Protein AF-A0A4Q7YGZ9-F1 (afdb_monomer_lite)

Radius of gyration: 19.92 Å; chains: 1; bounding box: 61×45×44 Å

Sequence (99 aa):
MDTSAPSEPRLVVLAGNFREFLFWCRENKRNPRDRNLIYASEMHRLQGLGPIRWISYGTAYMRRDYWEMRQYLNYLERRYQCPEQKPDGTQSETPSLET

Structure (mmCIF, N/CA/C/O backbone):
data_AF-A0A4Q7YGZ9-F1
#
_entry.id   AF-A0A4Q7YGZ9-F1
#
loop_
_atom_site.group_PDB
_atom_site.id
_atom_site.type_symbol
_atom_site.label_atom_id
_atom_site.label_alt_id
_atom_site.label_comp_id
_atom_site.label_asym_id
_atom_site.label_entity_id
_atom_site.label_seq_id
_atom_site.pdbx_PDB_ins_code
_atom_site.Cartn_x
_atom_site.Cartn_y
_atom_site.Cartn_z
_atom_site.occupancy
_atom_site.B_iso_or_equiv
_atom_site.auth_seq_id
_atom_site.auth_comp_id
_atom_site.auth_asym_id
_atom_site.auth_atom_id
_atom_site.pdbx_PDB_model_num
ATOM 1 N N . MET A 1 1 ? 11.919 -1.186 -31.472 1.00 40.59 1 MET A N 1
ATOM 2 C CA . MET A 1 1 ? 12.829 -0.823 -30.369 1.00 40.59 1 MET A CA 1
ATOM 3 C C . MET A 1 1 ? 11.972 -0.152 -29.314 1.00 40.59 1 MET A C 1
ATOM 5 O O . MET A 1 1 ? 11.687 1.026 -29.455 1.00 40.59 1 MET A O 1
ATOM 9 N N . ASP A 1 2 ? 11.469 -0.917 -28.347 1.00 39.91 2 ASP A N 1
ATOM 10 C CA . ASP A 1 2 ? 10.687 -0.367 -27.238 1.00 39.91 2 ASP A CA 1
ATOM 11 C C . ASP A 1 2 ? 11.631 -0.186 -26.053 1.00 39.91 2 ASP A C 1
ATOM 13 O O . ASP A 1 2 ? 11.923 -1.122 -25.307 1.00 39.91 2 ASP A O 1
ATOM 17 N N . THR A 1 3 ? 12.186 1.017 -25.934 1.00 51.00 3 THR A N 1
ATOM 18 C CA . THR A 1 3 ? 12.974 1.438 -24.775 1.00 51.00 3 THR A CA 1
ATOM 19 C C 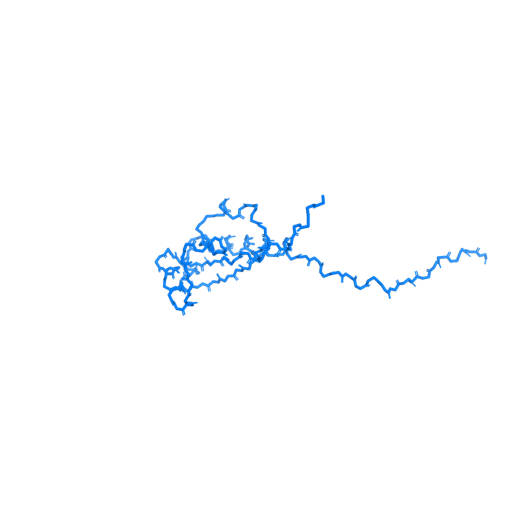. THR A 1 3 ? 12.004 1.663 -23.618 1.00 51.00 3 THR A C 1
ATOM 21 O O . THR A 1 3 ? 11.682 2.795 -23.263 1.00 51.00 3 THR A O 1
ATOM 24 N N . SER A 1 4 ? 11.476 0.572 -23.060 1.00 52.53 4 SER A N 1
ATOM 25 C CA . SER A 1 4 ? 10.704 0.610 -21.823 1.00 52.53 4 SER A CA 1
ATOM 26 C C . SER A 1 4 ? 11.662 1.022 -20.712 1.00 52.53 4 SER A C 1
ATOM 28 O O . SER A 1 4 ? 12.406 0.197 -20.183 1.00 52.53 4 SER A O 1
ATOM 30 N N . ALA A 1 5 ? 11.688 2.321 -20.404 1.00 53.12 5 ALA A N 1
ATOM 31 C CA . ALA A 1 5 ? 12.292 2.836 -19.184 1.00 53.12 5 ALA A CA 1
ATOM 32 C C . ALA A 1 5 ? 11.873 1.933 -18.011 1.00 53.12 5 ALA A C 1
ATOM 34 O O . ALA A 1 5 ? 10.728 1.463 -18.014 1.00 53.12 5 ALA A O 1
ATOM 35 N N . PRO A 1 6 ? 12.753 1.655 -17.030 1.00 53.28 6 PRO A N 1
ATOM 36 C CA . PRO A 1 6 ? 12.366 0.850 -15.883 1.00 53.28 6 PRO A CA 1
ATOM 37 C C . PRO A 1 6 ? 11.166 1.532 -15.232 1.00 53.28 6 PRO A C 1
ATOM 39 O O . PRO A 1 6 ? 11.287 2.621 -14.674 1.00 53.28 6 PRO A O 1
ATOM 42 N N . SER A 1 7 ? 9.986 0.930 -15.391 1.00 65.81 7 SER A N 1
ATOM 43 C CA . SER A 1 7 ? 8.746 1.447 -14.830 1.00 65.81 7 SER A CA 1
ATOM 44 C C . SER A 1 7 ? 8.977 1.630 -13.337 1.00 65.81 7 SER A C 1
ATOM 46 O O . SER A 1 7 ? 9.345 0.657 -12.673 1.00 65.81 7 SER A O 1
ATOM 48 N N . GLU A 1 8 ? 8.845 2.865 -12.845 1.00 74.75 8 GLU A N 1
ATOM 49 C CA . GLU A 1 8 ? 9.120 3.205 -11.449 1.00 74.75 8 GLU A CA 1
ATOM 50 C C . GLU A 1 8 ? 8.464 2.188 -10.507 1.00 74.75 8 GLU A C 1
ATOM 52 O O . GLU A 1 8 ? 7.333 1.749 -10.764 1.00 74.75 8 GLU A O 1
ATOM 57 N N . PRO A 1 9 ? 9.153 1.785 -9.425 1.00 81.94 9 PRO A N 1
ATOM 58 C CA . PRO A 1 9 ? 8.620 0.771 -8.542 1.00 81.94 9 PRO A CA 1
ATOM 59 C C . PRO A 1 9 ? 7.302 1.245 -7.932 1.00 81.94 9 PRO A C 1
ATOM 61 O O . PRO A 1 9 ? 7.228 2.327 -7.345 1.00 81.94 9 PRO A O 1
ATOM 64 N N . ARG A 1 10 ? 6.262 0.415 -8.032 1.00 88.81 10 ARG A N 1
ATOM 65 C CA . ARG A 1 10 ? 4.967 0.719 -7.417 1.00 88.81 10 ARG A CA 1
ATOM 66 C C . ARG A 1 10 ? 5.090 0.618 -5.902 1.00 88.81 10 ARG A C 1
ATOM 68 O O . ARG A 1 10 ? 5.635 -0.358 -5.386 1.00 88.81 10 ARG A O 1
ATOM 75 N N . LEU A 1 11 ? 4.570 1.609 -5.188 1.00 92.81 11 LEU A N 1
ATOM 76 C CA . LEU A 1 11 ? 4.541 1.609 -3.734 1.00 92.81 11 LEU A CA 1
ATOM 77 C C . LEU A 1 11 ? 3.302 0.865 -3.242 1.00 92.81 11 LEU A C 1
ATOM 79 O O . LEU A 1 11 ? 2.171 1.270 -3.496 1.00 92.81 11 LEU A O 1
ATOM 83 N N . VAL A 1 12 ? 3.521 -0.210 -2.501 1.00 93.88 12 VAL A N 1
ATOM 84 C CA . VAL A 1 12 ? 2.476 -1.011 -1.882 1.00 93.88 12 VAL A CA 1
ATOM 85 C C . VAL A 1 12 ? 2.398 -0.687 -0.391 1.00 93.88 12 VAL A C 1
ATOM 87 O O . VAL A 1 12 ? 3.380 -0.789 0.338 1.00 93.88 12 VAL A O 1
ATOM 90 N N . VAL A 1 13 ? 1.219 -0.311 0.089 1.00 95.19 13 VAL A N 1
ATOM 91 C CA . VAL A 1 13 ? 0.976 0.003 1.498 1.00 95.19 13 VAL A CA 1
ATOM 92 C C . VAL A 1 13 ? 0.148 -1.111 2.115 1.00 95.19 13 VAL A C 1
ATOM 94 O O . VAL A 1 13 ? -1.017 -1.320 1.761 1.00 95.19 13 VAL A O 1
ATOM 97 N N . LEU A 1 14 ? 0.755 -1.819 3.060 1.00 95.56 14 LEU A N 1
ATOM 98 C CA . LEU A 1 14 ? 0.087 -2.790 3.905 1.00 95.56 14 LEU A CA 1
ATOM 99 C C . LEU A 1 14 ? -0.426 -2.080 5.161 1.00 95.56 14 LEU A C 1
ATOM 101 O O . LEU A 1 14 ? 0.352 -1.711 6.033 1.00 95.56 14 LEU A O 1
ATOM 105 N N . ALA A 1 15 ? -1.740 -1.885 5.247 1.00 94.62 15 ALA A N 1
ATOM 106 C CA . ALA A 1 15 ? -2.414 -1.292 6.406 1.00 94.62 15 ALA A CA 1
ATOM 107 C C . ALA A 1 15 ? -3.477 -2.248 6.960 1.00 94.62 15 ALA A C 1
ATOM 109 O O . ALA A 1 15 ? -3.927 -3.143 6.233 1.00 94.62 15 ALA A O 1
ATOM 110 N N . GLY A 1 16 ? -3.899 -2.046 8.215 1.00 92.12 16 GLY A N 1
ATOM 111 C CA . GLY A 1 16 ? -4.873 -2.914 8.886 1.00 92.12 16 GLY A CA 1
ATOM 112 C C . GLY A 1 16 ? -6.228 -2.959 8.176 1.00 92.12 16 GLY A C 1
ATOM 113 O O . GLY A 1 16 ? -6.886 -3.993 8.122 1.00 92.12 16 GLY A O 1
ATOM 114 N N . ASN A 1 17 ? -6.622 -1.842 7.565 1.00 93.00 17 ASN A N 1
ATOM 115 C CA . ASN A 1 17 ? -7.836 -1.696 6.767 1.00 93.00 17 ASN A CA 1
ATOM 116 C C . ASN A 1 17 ? -7.693 -0.520 5.778 1.00 93.00 17 ASN A C 1
ATOM 118 O O . ASN A 1 17 ? -6.717 0.234 5.811 1.00 93.00 17 ASN A O 1
ATOM 122 N N . PHE A 1 18 ? -8.683 -0.338 4.900 1.00 92.81 18 PHE A N 1
ATOM 123 C CA . PHE A 1 18 ? -8.652 0.729 3.896 1.00 92.81 18 PHE A CA 1
ATOM 124 C C . PHE A 1 18 ? -8.678 2.140 4.510 1.00 92.81 18 PHE A C 1
ATOM 126 O O . PHE A 1 18 ? -8.086 3.066 3.960 1.00 92.81 18 PHE A O 1
ATOM 133 N N . ARG A 1 19 ? -9.321 2.323 5.671 1.00 95.38 19 ARG A N 1
ATOM 134 C CA . ARG A 1 19 ? -9.368 3.626 6.351 1.00 95.38 19 ARG A CA 1
ATOM 135 C C . ARG A 1 19 ? -7.980 4.044 6.838 1.00 95.38 19 ARG A C 1
ATOM 137 O O . ARG A 1 19 ? -7.609 5.199 6.659 1.00 95.38 19 ARG A O 1
ATOM 144 N N . GLU A 1 20 ? -7.203 3.115 7.386 1.00 95.62 20 GLU A N 1
ATOM 145 C CA . GLU A 1 20 ? -5.799 3.356 7.740 1.00 95.62 20 GLU A CA 1
ATOM 146 C C . GLU A 1 20 ? -4.938 3.684 6.522 1.00 95.62 20 GLU A C 1
ATOM 148 O O . GLU A 1 20 ? -4.132 4.607 6.578 1.00 95.62 20 GLU A O 1
ATOM 153 N N . PHE A 1 21 ? -5.152 3.006 5.395 1.00 95.81 21 PHE A N 1
ATOM 154 C CA . PHE A 1 21 ? -4.487 3.372 4.145 1.00 95.81 21 PHE A CA 1
ATOM 155 C C . PHE A 1 21 ? -4.798 4.819 3.723 1.00 95.81 21 PHE A C 1
ATOM 157 O O . PHE A 1 21 ? -3.889 5.560 3.345 1.00 95.81 21 PHE A O 1
ATOM 164 N N . LEU A 1 22 ? -6.056 5.263 3.831 1.00 96.50 22 LEU A N 1
ATOM 165 C CA . LEU A 1 22 ? -6.424 6.654 3.545 1.00 96.50 22 LEU A CA 1
ATOM 166 C C . LEU A 1 22 ? -5.777 7.645 4.522 1.00 96.50 22 LEU A C 1
ATOM 168 O O . LEU A 1 22 ? -5.414 8.747 4.106 1.00 96.50 22 LEU A O 1
ATOM 172 N N . PHE A 1 23 ? -5.621 7.275 5.796 1.00 97.31 23 PHE A N 1
ATOM 173 C CA . PHE A 1 23 ? -4.885 8.087 6.767 1.00 97.31 23 PHE A CA 1
ATOM 174 C C . PHE A 1 23 ? -3.412 8.214 6.384 1.00 97.31 23 PHE A C 1
ATOM 176 O O . PHE A 1 23 ? -2.929 9.338 6.254 1.00 97.31 23 PHE A O 1
ATOM 183 N N . TRP A 1 24 ? -2.747 7.100 6.067 1.00 96.88 24 TRP A N 1
ATOM 184 C CA . TRP A 1 24 ? -1.371 7.120 5.576 1.00 96.88 24 TRP A CA 1
ATOM 185 C C . TRP A 1 24 ? -1.217 8.006 4.333 1.00 96.88 24 TRP A C 1
ATOM 187 O O . TRP A 1 24 ? -0.2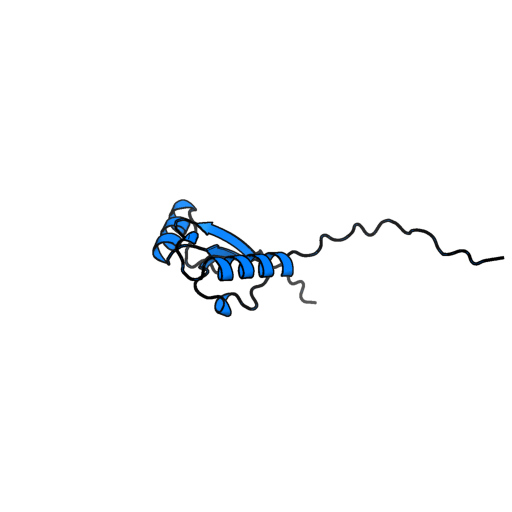90 8.814 4.259 1.00 96.88 24 TRP A O 1
ATOM 197 N N . CYS A 1 25 ? -2.152 7.919 3.378 1.00 96.88 25 CYS A N 1
ATOM 198 C CA . CYS A 1 25 ? -2.141 8.769 2.186 1.00 96.88 25 CYS A CA 1
ATOM 199 C C . CYS A 1 25 ? -2.170 10.260 2.550 1.00 96.88 25 CYS A C 1
ATOM 201 O O . CYS A 1 25 ? -1.411 11.044 1.984 1.00 96.88 25 CYS A O 1
ATOM 203 N N . ARG A 1 26 ? -3.015 10.656 3.511 1.00 97.00 26 ARG A N 1
ATOM 204 C CA . ARG A 1 26 ? -3.123 12.051 3.970 1.00 97.00 26 ARG A CA 1
ATOM 205 C C . ARG A 1 26 ? -1.841 12.531 4.644 1.00 97.00 26 ARG A C 1
ATOM 207 O O . ARG A 1 26 ? -1.354 13.601 4.291 1.00 97.00 26 ARG A O 1
ATOM 214 N N . GLU A 1 27 ? -1.280 11.739 5.557 1.00 97.06 27 GLU A N 1
ATOM 215 C CA . GLU A 1 27 ? -0.037 12.078 6.269 1.00 97.06 27 GLU A CA 1
ATOM 216 C C . GLU A 1 27 ? 1.144 12.254 5.310 1.00 97.06 27 GLU A C 1
ATOM 218 O O . GLU A 1 27 ? 1.958 13.160 5.470 1.00 97.06 27 GLU A O 1
ATOM 223 N N . ASN A 1 28 ? 1.191 11.438 4.255 1.00 96.00 28 ASN A N 1
ATOM 224 C CA . ASN A 1 28 ? 2.275 11.438 3.275 1.00 96.00 28 ASN A CA 1
ATOM 225 C C . ASN A 1 28 ? 1.977 12.306 2.042 1.00 96.00 28 ASN A C 1
ATOM 227 O O . ASN A 1 28 ? 2.733 12.266 1.072 1.00 96.00 28 ASN A O 1
ATOM 231 N N . LYS A 1 29 ? 0.880 13.081 2.059 1.00 96.06 29 LYS A N 1
ATOM 232 C CA . LYS A 1 29 ? 0.429 13.938 0.945 1.00 96.06 29 LYS A CA 1
ATOM 233 C C . LYS A 1 29 ? 0.336 13.182 -0.393 1.00 96.06 29 LYS A C 1
ATOM 235 O O . LYS A 1 29 ? 0.652 13.721 -1.452 1.00 96.06 29 LYS A O 1
ATOM 240 N N . ARG A 1 30 ? -0.093 11.919 -0.349 1.00 93.94 30 ARG A N 1
ATOM 241 C CA . ARG A 1 30 ? -0.274 11.043 -1.514 1.00 93.94 30 ARG A CA 1
ATOM 242 C C . ARG A 1 30 ? -1.739 10.979 -1.930 1.00 93.94 30 ARG A C 1
ATOM 244 O O . ARG A 1 30 ? -2.643 10.961 -1.096 1.00 93.94 30 ARG A O 1
ATOM 251 N N . ASN A 1 31 ? -1.974 10.905 -3.239 1.00 93.50 31 ASN A N 1
ATOM 252 C CA . ASN A 1 31 ? -3.309 10.688 -3.781 1.00 93.50 31 ASN A CA 1
ATOM 253 C C . ASN A 1 31 ? -3.634 9.181 -3.745 1.00 93.50 31 ASN A C 1
ATOM 255 O O . ASN A 1 31 ? -2.930 8.414 -4.393 1.00 93.50 31 ASN A O 1
ATOM 259 N N . PRO A 1 32 ? -4.705 8.730 -3.067 1.00 92.12 32 PRO A N 1
ATOM 260 C CA . PRO A 1 32 ? -5.086 7.313 -3.048 1.00 92.12 32 PRO A CA 1
ATOM 261 C C . PRO A 1 32 ? -5.502 6.763 -4.423 1.00 92.12 32 PRO A C 1
ATOM 263 O O . PRO A 1 32 ? -5.662 5.556 -4.569 1.00 92.12 32 PRO A O 1
ATOM 266 N N . ARG A 1 33 ? -5.711 7.631 -5.424 1.00 90.44 33 ARG A N 1
ATOM 267 C CA . ARG A 1 33 ? -5.979 7.256 -6.824 1.00 90.44 33 ARG A CA 1
ATOM 268 C C . ARG A 1 33 ? -4.723 7.236 -7.703 1.00 90.44 33 ARG A C 1
ATOM 270 O O . ARG A 1 33 ? -4.842 7.064 -8.914 1.00 90.44 33 ARG A O 1
ATOM 277 N N . ASP A 1 34 ? -3.549 7.469 -7.123 1.00 90.56 34 ASP A N 1
ATOM 278 C CA . ASP A 1 34 ? -2.277 7.339 -7.828 1.00 90.56 34 ASP A CA 1
ATOM 279 C C . ASP A 1 34 ? -2.111 5.895 -8.328 1.00 90.56 34 ASP A C 1
ATOM 281 O O . ASP A 1 34 ? -2.237 4.941 -7.564 1.00 90.56 34 ASP A O 1
ATOM 285 N N . ARG A 1 35 ? -1.836 5.732 -9.626 1.00 86.50 35 ARG A N 1
ATOM 286 C CA . ARG A 1 35 ? -1.671 4.416 -10.265 1.00 86.50 35 ARG A CA 1
ATOM 287 C C . ARG A 1 35 ? -0.426 3.677 -9.769 1.00 86.50 35 ARG A C 1
ATOM 289 O O . ARG A 1 35 ? -0.362 2.455 -9.893 1.00 86.50 35 ARG A O 1
ATOM 296 N N . ASN A 1 36 ? 0.538 4.406 -9.208 1.00 89.25 36 ASN A N 1
ATOM 297 C CA . ASN A 1 36 ? 1.760 3.854 -8.634 1.00 89.25 36 ASN A CA 1
ATOM 298 C C . ASN A 1 36 ? 1.621 3.532 -7.140 1.00 89.25 36 ASN A C 1
ATOM 300 O O . ASN A 1 36 ? 2.572 3.026 -6.548 1.00 89.25 36 ASN A O 1
ATOM 304 N N . LEU A 1 37 ? 0.458 3.793 -6.532 1.00 91.88 37 LEU A N 1
ATOM 305 C CA . LEU A 1 37 ? 0.177 3.515 -5.129 1.00 91.88 37 LEU A CA 1
ATOM 306 C C . LEU A 1 37 ? -0.874 2.411 -5.000 1.00 91.88 37 LEU A C 1
ATOM 308 O O . LEU A 1 37 ? -1.981 2.514 -5.522 1.00 91.88 37 LEU A O 1
ATOM 312 N N . ILE A 1 38 ? -0.544 1.354 -4.267 1.00 92.00 38 ILE A N 1
ATOM 313 C CA . ILE A 1 38 ? -1.384 0.164 -4.149 1.00 92.00 38 ILE A CA 1
ATOM 314 C C . ILE A 1 38 ? -1.681 -0.104 -2.681 1.00 92.00 38 ILE A C 1
ATOM 316 O O . ILE A 1 38 ? -0.776 -0.229 -1.863 1.00 92.00 38 ILE A O 1
ATOM 320 N N . TYR A 1 39 ? -2.958 -0.267 -2.346 1.00 93.19 39 TYR A N 1
ATOM 321 C CA . TYR A 1 39 ? -3.356 -0.827 -1.059 1.00 93.19 39 TYR A CA 1
ATOM 322 C C . TYR A 1 39 ? -3.290 -2.360 -1.122 1.00 93.19 39 TYR A C 1
ATOM 324 O O . TYR A 1 39 ? -4.009 -2.975 -1.917 1.00 93.19 39 TYR A O 1
ATOM 332 N N . ALA A 1 40 ? -2.450 -2.982 -0.285 1.00 88.31 40 ALA A N 1
ATOM 333 C CA . ALA A 1 40 ? -2.299 -4.439 -0.213 1.00 88.31 40 ALA A CA 1
ATOM 334 C C . ALA A 1 40 ? -3.528 -5.090 0.431 1.00 88.31 40 ALA A C 1
ATOM 336 O O . ALA A 1 40 ? -3.493 -5.503 1.583 1.00 88.31 40 ALA A O 1
ATOM 337 N N . SER A 1 41 ? -4.638 -5.149 -0.293 1.00 81.50 41 SER A N 1
ATOM 338 C CA . SER A 1 41 ? -5.885 -5.757 0.179 1.00 81.50 41 SER A CA 1
ATOM 339 C C . SER A 1 41 ? -5.864 -7.274 0.016 1.00 81.50 41 SER A C 1
ATOM 341 O O . SER A 1 41 ? -6.100 -7.978 0.991 1.00 81.50 41 SER A O 1
ATOM 343 N N . GLU A 1 42 ? -5.509 -7.770 -1.173 1.00 80.88 42 GLU A N 1
ATOM 344 C CA . GLU A 1 42 ? -5.561 -9.194 -1.527 1.00 80.88 42 GLU A CA 1
ATOM 345 C C . GLU A 1 42 ? -4.343 -9.601 -2.374 1.00 80.88 42 GLU A C 1
ATOM 347 O O . GLU A 1 42 ? -3.959 -8.882 -3.297 1.00 80.88 42 GLU A O 1
ATOM 352 N N . MET A 1 43 ? -3.758 -10.775 -2.109 1.00 79.25 43 MET A N 1
ATOM 353 C CA . MET A 1 43 ? -2.535 -11.239 -2.791 1.00 79.25 43 MET A CA 1
ATOM 354 C C . MET A 1 43 ? -2.688 -11.378 -4.305 1.00 79.25 43 MET A C 1
ATOM 356 O O . MET A 1 43 ? -1.771 -11.046 -5.049 1.00 79.25 43 MET A O 1
ATOM 360 N N . HIS A 1 44 ? -3.842 -11.848 -4.784 1.00 75.00 44 HIS A N 1
ATOM 361 C CA . HIS A 1 44 ? -4.068 -12.043 -6.217 1.00 75.00 44 HIS A CA 1
ATOM 362 C C . HIS A 1 44 ? -4.037 -10.716 -6.993 1.00 75.00 44 HIS A C 1
ATOM 364 O O . HIS A 1 44 ? -3.631 -10.694 -8.148 1.00 75.00 44 HIS A O 1
ATOM 370 N N . ARG A 1 45 ? -4.379 -9.588 -6.350 1.00 78.88 45 ARG A N 1
ATOM 371 C CA . ARG A 1 45 ? -4.267 -8.245 -6.952 1.00 78.88 45 ARG A CA 1
ATOM 372 C C . ARG A 1 45 ? -2.827 -7.751 -7.054 1.00 78.88 45 ARG A C 1
ATOM 374 O O . ARG A 1 45 ? -2.563 -6.776 -7.750 1.00 78.88 45 ARG A O 1
ATOM 381 N N . LEU A 1 46 ? -1.918 -8.397 -6.329 1.00 83.19 46 LEU A N 1
ATOM 382 C CA . LEU A 1 46 ? -0.492 -8.101 -6.329 1.00 83.19 46 LEU A CA 1
ATOM 383 C C . LEU A 1 46 ? 0.290 -9.009 -7.301 1.00 83.19 46 LEU A C 1
ATOM 385 O O . LEU A 1 46 ? 1.473 -8.773 -7.545 1.00 83.19 46 LEU A O 1
ATOM 389 N N . GLN A 1 47 ? -0.356 -10.029 -7.880 1.00 80.12 47 GLN A N 1
ATOM 390 C CA . GLN A 1 47 ? 0.256 -10.893 -8.888 1.00 80.12 47 GLN A CA 1
ATOM 391 C C . GLN A 1 47 ? 0.562 -10.106 -10.165 1.00 80.12 47 GLN A C 1
ATOM 393 O O . GLN A 1 47 ? -0.238 -9.294 -10.622 1.00 80.12 47 GLN A O 1
ATOM 398 N N . GLY A 1 48 ? 1.737 -10.348 -10.750 1.00 76.88 48 GLY A N 1
ATOM 399 C CA . GLY A 1 48 ? 2.150 -9.685 -11.991 1.00 76.88 48 GLY A CA 1
ATOM 400 C C . GLY A 1 48 ? 2.430 -8.184 -11.851 1.00 76.88 48 GLY A C 1
ATOM 401 O O . GLY A 1 48 ? 2.653 -7.518 -12.861 1.00 76.88 48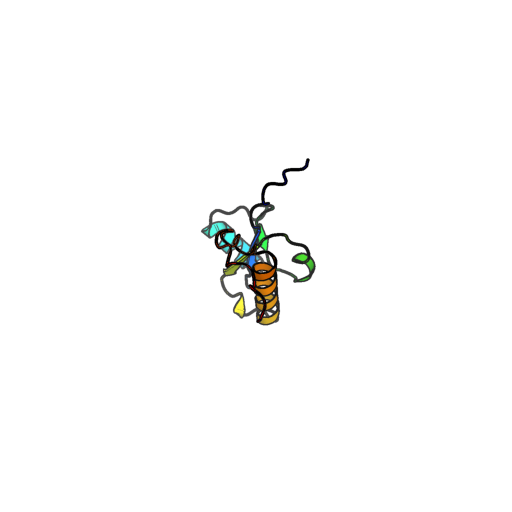 GLY A O 1
ATOM 402 N N . LEU A 1 49 ? 2.445 -7.638 -10.627 1.00 80.19 49 LEU A N 1
ATOM 403 C CA . LEU A 1 49 ? 3.021 -6.317 -10.396 1.00 80.19 49 LEU A CA 1
ATOM 404 C C . LEU A 1 49 ? 4.501 -6.350 -10.787 1.00 80.19 49 LEU A C 1
ATOM 406 O O . LEU A 1 49 ? 5.176 -7.342 -10.522 1.00 80.19 49 LEU A O 1
ATOM 410 N N . GLY A 1 50 ? 4.967 -5.283 -11.441 1.00 77.75 50 GLY A N 1
ATOM 411 C CA . GLY A 1 50 ? 6.377 -5.090 -11.781 1.00 77.75 50 GLY A CA 1
ATOM 412 C C . GLY A 1 50 ? 7.231 -4.830 -10.533 1.00 77.75 50 GLY A C 1
ATOM 413 O O . GLY A 1 50 ? 6.869 -5.277 -9.445 1.00 77.75 50 GLY A O 1
ATOM 414 N N . PRO A 1 51 ? 8.348 -4.089 -10.630 1.00 85.75 51 PRO A N 1
ATOM 415 C CA . PRO A 1 51 ? 9.109 -3.731 -9.440 1.00 85.75 51 PRO A CA 1
ATOM 416 C C . PRO A 1 51 ? 8.203 -3.046 -8.416 1.00 85.75 51 PRO A C 1
ATOM 418 O O . PRO A 1 51 ? 7.404 -2.168 -8.753 1.00 85.75 51 PRO A O 1
ATOM 421 N N . ILE A 1 52 ? 8.304 -3.484 -7.163 1.00 88.94 52 ILE A N 1
ATOM 422 C CA . ILE A 1 52 ? 7.556 -2.905 -6.052 1.00 88.94 52 ILE A CA 1
ATOM 423 C C . ILE A 1 52 ? 8.505 -2.416 -4.968 1.00 88.94 52 ILE A C 1
ATOM 425 O O . ILE A 1 52 ? 9.616 -2.916 -4.807 1.00 88.94 52 ILE A O 1
ATOM 429 N N . ARG A 1 53 ? 8.016 -1.462 -4.188 1.00 90.56 53 ARG A N 1
ATOM 430 C CA . ARG A 1 53 ? 8.480 -1.172 -2.832 1.00 90.56 53 ARG A CA 1
ATOM 431 C C . ARG A 1 53 ? 7.281 -1.294 -1.921 1.00 90.56 53 ARG A C 1
ATOM 433 O O . ARG A 1 53 ? 6.175 -0.973 -2.349 1.00 90.56 53 ARG A O 1
ATOM 440 N N . TRP A 1 54 ? 7.464 -1.726 -0.685 1.00 93.25 54 TRP A N 1
ATOM 441 C CA . TRP A 1 54 ? 6.329 -1.862 0.216 1.00 93.25 54 TRP A CA 1
ATOM 442 C C . TRP A 1 54 ? 6.636 -1.378 1.628 1.00 93.25 54 TRP A C 1
ATOM 444 O O . TRP A 1 54 ? 7.787 -1.336 2.054 1.00 93.25 54 TRP A O 1
ATOM 454 N N . ILE A 1 55 ? 5.585 -0.972 2.340 1.00 94.56 55 ILE A N 1
ATOM 455 C CA . ILE A 1 55 ? 5.654 -0.542 3.738 1.00 94.56 55 ILE A CA 1
ATOM 456 C C . ILE A 1 55 ? 4.489 -1.126 4.537 1.00 94.56 55 ILE A C 1
ATOM 458 O O . ILE A 1 55 ? 3.405 -1.355 3.996 1.00 94.56 55 ILE A O 1
ATOM 462 N N . SER A 1 56 ? 4.698 -1.296 5.840 1.00 94.50 56 SER A N 1
ATOM 463 C CA . SER A 1 56 ? 3.622 -1.526 6.808 1.00 94.50 56 SER A CA 1
ATOM 464 C C . SER A 1 56 ? 3.224 -0.209 7.472 1.00 94.50 56 SER A C 1
ATOM 466 O O . SER A 1 56 ? 4.093 0.573 7.852 1.00 94.50 56 SER A O 1
ATOM 468 N N . TYR A 1 57 ? 1.926 0.019 7.662 1.00 95.56 57 TYR A N 1
ATOM 469 C CA . TYR A 1 57 ? 1.396 1.181 8.375 1.00 95.56 57 TYR A CA 1
ATOM 470 C C . TYR A 1 57 ? 0.322 0.788 9.393 1.00 95.56 57 TYR A C 1
ATOM 472 O O . TYR A 1 57 ? -0.439 -0.158 9.177 1.00 95.56 57 TYR A O 1
ATOM 480 N N . GLY A 1 58 ? 0.246 1.554 10.484 1.00 93.94 58 GLY A N 1
ATOM 481 C CA . GLY A 1 58 ? -0.814 1.441 11.480 1.00 93.94 58 GLY A CA 1
ATOM 482 C C . GLY A 1 58 ? -0.900 0.043 12.085 1.00 93.94 58 GLY A C 1
ATOM 483 O O . GLY A 1 58 ? 0.093 -0.516 12.554 1.00 93.94 58 GLY A O 1
ATOM 484 N N . THR A 1 59 ? -2.097 -0.536 12.051 1.00 94.56 59 THR A N 1
ATOM 485 C CA . THR A 1 59 ? -2.399 -1.842 12.651 1.00 94.56 59 THR A CA 1
ATOM 486 C C . THR A 1 59 ? -2.280 -2.996 11.657 1.00 94.56 59 THR A C 1
ATOM 488 O O . THR A 1 59 ? -2.924 -4.029 11.815 1.00 94.56 59 THR A O 1
ATOM 491 N N . ALA A 1 60 ? -1.422 -2.875 10.638 1.00 92.25 60 ALA A N 1
ATOM 492 C CA . ALA A 1 60 ? -1.174 -3.932 9.651 1.00 92.25 60 ALA A CA 1
ATOM 493 C C . ALA A 1 60 ? -0.975 -5.330 10.269 1.00 92.25 60 ALA A C 1
ATOM 495 O O . ALA A 1 60 ? -1.520 -6.307 9.759 1.00 92.25 60 ALA A O 1
ATOM 496 N N . TYR A 1 61 ? -0.246 -5.413 11.387 1.00 91.69 61 TYR A N 1
ATOM 497 C CA . TYR A 1 61 ? 0.043 -6.658 12.107 1.00 91.69 61 TYR A CA 1
ATOM 498 C C . TYR A 1 61 ? -1.184 -7.322 12.751 1.00 91.69 61 TYR A C 1
ATOM 500 O O . TYR A 1 61 ? -1.121 -8.500 13.088 1.00 91.69 61 TYR A O 1
ATOM 508 N N . MET A 1 62 ? -2.289 -6.590 12.931 1.00 92.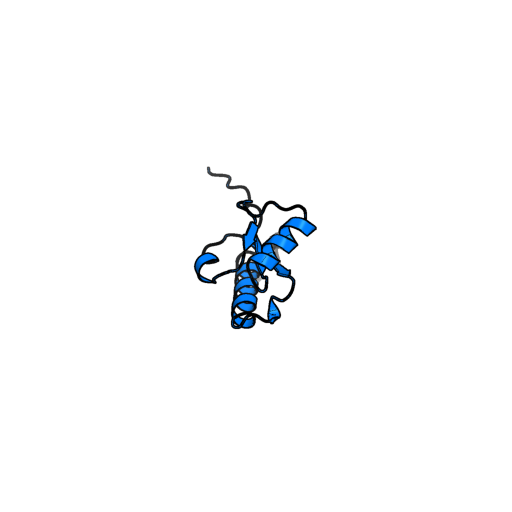19 62 MET A N 1
ATOM 509 C CA . MET A 1 62 ? -3.544 -7.125 13.472 1.00 92.19 62 MET A CA 1
ATOM 510 C C . MET A 1 62 ? -4.382 -7.850 12.412 1.00 92.19 62 MET A C 1
ATOM 512 O O . MET A 1 62 ? -5.400 -8.460 12.741 1.00 92.19 62 MET A O 1
ATOM 516 N N . ARG A 1 63 ? -3.991 -7.791 11.133 1.00 90.69 63 ARG A N 1
ATOM 517 C CA . ARG A 1 63 ? -4.672 -8.546 10.083 1.00 90.69 63 ARG A CA 1
ATOM 518 C C . ARG A 1 63 ? -4.464 -10.038 10.272 1.00 90.69 63 ARG A C 1
ATOM 520 O O . ARG A 1 63 ? -3.356 -10.495 10.539 1.00 90.69 63 ARG A O 1
ATOM 527 N N . ARG A 1 64 ? -5.524 -10.801 10.008 1.00 90.69 64 ARG A N 1
ATOM 528 C CA . ARG A 1 64 ? -5.480 -12.267 10.034 1.00 90.69 64 ARG A CA 1
ATOM 529 C C . ARG A 1 64 ? -4.447 -12.843 9.060 1.00 90.69 64 ARG A C 1
ATOM 531 O O . ARG A 1 64 ? -3.836 -13.847 9.386 1.00 90.69 64 ARG A O 1
ATOM 538 N N . ASP A 1 65 ? -4.270 -12.207 7.905 1.00 91.31 65 ASP A N 1
ATOM 539 C CA . ASP A 1 65 ? -3.378 -12.624 6.815 1.00 91.31 65 ASP A CA 1
ATOM 540 C C . ASP A 1 65 ? -2.053 -11.839 6.780 1.00 91.31 65 ASP A C 1
ATOM 542 O O . ASP A 1 65 ? -1.367 -11.801 5.755 1.00 91.31 65 ASP A O 1
ATOM 546 N N . TYR A 1 66 ? -1.706 -11.138 7.869 1.00 91.69 66 TYR A N 1
ATOM 547 C CA . TYR A 1 66 ? -0.542 -10.249 7.902 1.00 91.69 66 TYR A CA 1
ATOM 548 C C . TYR A 1 66 ? 0.748 -10.973 7.523 1.00 91.69 66 TYR A C 1
ATOM 550 O O . TYR A 1 66 ? 1.538 -10.466 6.724 1.00 91.69 66 TYR A O 1
ATOM 558 N N . TRP A 1 67 ? 0.971 -12.146 8.116 1.00 92.94 67 TRP A N 1
ATOM 559 C CA . TRP A 1 67 ? 2.202 -12.897 7.921 1.00 92.94 67 TRP A CA 1
ATOM 560 C C . TRP A 1 67 ? 2.333 -13.362 6.482 1.00 92.94 67 TRP A C 1
ATOM 562 O O . TRP A 1 67 ? 3.368 -13.117 5.863 1.00 92.94 67 TRP A O 1
ATOM 572 N N . GLU A 1 68 ? 1.285 -13.959 5.927 1.00 93.25 68 GLU A N 1
ATOM 573 C CA . GLU A 1 68 ? 1.276 -14.424 4.550 1.00 93.25 68 GLU A CA 1
ATOM 574 C C . GLU A 1 68 ? 1.466 -13.250 3.579 1.00 93.25 68 GLU A C 1
ATOM 576 O O . GLU A 1 68 ? 2.294 -13.328 2.669 1.00 93.25 68 GLU A O 1
ATOM 581 N N . MET A 1 69 ? 0.768 -12.128 3.793 1.00 92.12 69 MET A N 1
ATOM 582 C CA . MET A 1 69 ? 0.883 -10.940 2.942 1.00 92.12 69 MET A CA 1
ATOM 583 C C . MET A 1 69 ? 2.291 -10.333 3.006 1.00 92.12 69 MET A C 1
ATOM 585 O O . MET A 1 69 ? 2.866 -9.984 1.976 1.00 92.12 69 MET A O 1
ATOM 589 N N . ARG A 1 70 ? 2.888 -10.258 4.201 1.00 92.31 70 ARG A N 1
ATOM 590 C CA . ARG A 1 70 ? 4.265 -9.787 4.394 1.00 92.31 70 ARG A CA 1
ATOM 591 C C . ARG A 1 70 ? 5.275 -10.678 3.673 1.00 92.31 70 ARG A C 1
ATOM 593 O O . ARG A 1 70 ? 6.170 -10.159 3.010 1.00 92.31 70 ARG A O 1
ATOM 600 N N . GLN A 1 71 ? 5.147 -12.002 3.785 1.00 92.56 71 GLN A N 1
ATOM 601 C CA . GLN A 1 71 ? 6.028 -12.926 3.062 1.00 92.56 71 GLN A CA 1
ATOM 602 C C . GLN A 1 71 ? 5.886 -12.765 1.548 1.00 92.56 71 GLN A C 1
ATOM 604 O O . GLN A 1 71 ? 6.888 -12.749 0.835 1.00 92.56 71 GLN A O 1
ATOM 609 N N . TYR A 1 72 ? 4.660 -12.579 1.058 1.00 91.69 72 TYR A N 1
ATOM 610 C CA . TYR A 1 72 ? 4.420 -12.389 -0.364 1.00 91.69 72 TYR A CA 1
ATOM 611 C C . TYR A 1 72 ? 5.009 -11.073 -0.895 1.00 91.69 72 TYR A C 1
ATOM 613 O O . TYR A 1 72 ? 5.664 -11.067 -1.936 1.00 91.69 72 TYR A O 1
ATOM 621 N N . LEU A 1 73 ? 4.860 -9.969 -0.159 1.00 91.81 73 LEU A N 1
ATOM 622 C CA . LEU A 1 73 ? 5.468 -8.684 -0.518 1.00 91.81 73 LEU A CA 1
ATOM 623 C C . LEU A 1 73 ? 7.001 -8.750 -0.522 1.00 91.81 73 LEU A C 1
ATOM 625 O O . LEU A 1 73 ? 7.618 -8.285 -1.477 1.00 91.81 73 LEU A O 1
ATOM 629 N N . ASN A 1 74 ? 7.609 -9.408 0.472 1.00 91.25 74 ASN A N 1
ATOM 630 C CA . ASN A 1 74 ? 9.052 -9.680 0.482 1.00 91.25 74 ASN A CA 1
ATOM 631 C C . ASN A 1 74 ? 9.497 -10.491 -0.743 1.00 91.25 74 ASN A C 1
ATOM 633 O O . ASN A 1 74 ? 10.545 -10.220 -1.326 1.00 91.25 74 ASN A O 1
ATOM 637 N N . TYR A 1 75 ? 8.720 -11.507 -1.125 1.00 90.25 75 TYR A N 1
ATOM 638 C CA . TYR A 1 75 ? 8.997 -12.309 -2.313 1.00 90.25 75 TYR A CA 1
ATOM 639 C C . TYR A 1 75 ? 8.955 -11.459 -3.588 1.00 90.25 75 TYR A C 1
ATOM 641 O O . TYR A 1 75 ? 9.880 -11.539 -4.394 1.00 90.25 75 TYR A O 1
ATOM 649 N N . LEU A 1 76 ? 7.923 -10.627 -3.763 1.00 88.44 76 LEU A N 1
ATOM 650 C CA . LEU A 1 76 ? 7.794 -9.744 -4.925 1.00 88.44 76 LEU A CA 1
ATOM 651 C C . LEU A 1 76 ? 8.925 -8.711 -4.979 1.00 88.44 76 LEU A C 1
ATOM 653 O O . LEU A 1 76 ? 9.532 -8.525 -6.030 1.00 88.44 76 LEU A O 1
ATOM 657 N N . GLU A 1 77 ? 9.252 -8.085 -3.849 1.00 87.81 77 GLU A N 1
ATOM 658 C CA . GLU A 1 77 ? 10.356 -7.129 -3.751 1.00 87.81 77 GLU A CA 1
ATOM 659 C C . GLU A 1 77 ? 11.688 -7.767 -4.172 1.00 87.81 77 GLU A C 1
ATOM 661 O O . GLU A 1 77 ? 12.386 -7.212 -5.013 1.00 87.81 77 GLU A O 1
ATOM 666 N N . ARG A 1 78 ? 12.000 -8.976 -3.688 1.00 87.31 78 ARG A N 1
ATOM 667 C CA . ARG A 1 78 ? 13.216 -9.713 -4.081 1.00 87.31 78 ARG A CA 1
ATOM 668 C C . ARG A 1 78 ? 13.195 -10.189 -5.530 1.00 87.31 78 ARG A C 1
ATOM 670 O O . ARG A 1 78 ? 14.235 -10.221 -6.174 1.00 87.31 78 ARG A O 1
ATOM 677 N N . ARG A 1 79 ? 12.029 -10.593 -6.041 1.00 86.00 79 ARG A N 1
ATOM 678 C CA . ARG A 1 79 ? 11.876 -11.093 -7.415 1.00 86.00 79 ARG A CA 1
ATOM 679 C C . ARG A 1 79 ? 12.143 -10.006 -8.454 1.00 86.00 79 ARG A C 1
ATOM 681 O O . ARG A 1 79 ? 12.662 -10.320 -9.520 1.00 86.00 79 ARG A O 1
ATOM 688 N N . TYR A 1 80 ? 11.743 -8.771 -8.159 1.00 80.88 80 TYR A N 1
ATOM 689 C CA . TYR A 1 80 ? 11.854 -7.641 -9.082 1.00 80.88 80 TYR A CA 1
ATOM 690 C C . TYR A 1 80 ? 12.918 -6.613 -8.689 1.00 80.88 80 TYR A C 1
ATOM 692 O O . TYR A 1 80 ? 13.112 -5.636 -9.414 1.00 80.88 80 TYR A O 1
ATOM 700 N N . GLN A 1 81 ? 13.636 -6.819 -7.583 1.00 71.69 81 GLN A N 1
ATOM 701 C CA . GLN A 1 81 ? 14.964 -6.242 -7.422 1.00 71.69 81 GLN A CA 1
ATOM 702 C C . GLN A 1 81 ? 15.822 -6.789 -8.564 1.00 71.69 81 GLN A C 1
ATOM 704 O O . GLN A 1 81 ? 16.155 -7.974 -8.588 1.00 71.69 81 GLN A O 1
ATOM 709 N N . CYS A 1 82 ? 16.134 -5.937 -9.548 1.00 49.28 82 CYS A N 1
ATOM 710 C CA . CYS A 1 82 ? 17.173 -6.254 -10.519 1.00 49.28 82 CYS A CA 1
ATOM 711 C C . CYS A 1 82 ? 18.407 -6.714 -9.733 1.00 49.28 82 CYS A C 1
ATOM 713 O O . CYS A 1 82 ? 18.798 -5.998 -8.804 1.00 49.28 82 CYS A O 1
ATOM 715 N N . PRO A 1 83 ? 19.039 -7.853 -10.071 1.00 48.28 83 PRO A N 1
ATOM 716 C CA . PRO A 1 83 ? 20.406 -8.055 -9.638 1.00 48.28 83 PRO A CA 1
ATOM 717 C C . PRO A 1 83 ? 21.176 -6.830 -10.128 1.00 48.28 83 PRO A C 1
ATOM 719 O O . PRO A 1 83 ? 21.135 -6.502 -11.317 1.00 48.28 83 PRO A O 1
ATOM 722 N N . GLU A 1 84 ? 21.784 -6.109 -9.188 1.00 47.19 84 GLU A N 1
ATOM 723 C CA . GLU A 1 84 ? 22.820 -5.127 -9.475 1.00 47.19 84 GLU A CA 1
ATOM 724 C C . GLU A 1 84 ? 23.681 -5.700 -10.603 1.00 47.19 84 GLU A C 1
ATOM 726 O O . GLU A 1 84 ? 24.104 -6.861 -10.527 1.00 47.19 84 GLU A O 1
ATOM 731 N N . GLN A 1 85 ? 23.853 -4.936 -11.685 1.00 45.97 85 GLN A N 1
ATOM 732 C CA . GLN A 1 85 ? 24.808 -5.285 -12.724 1.00 45.97 85 GLN A CA 1
ATOM 733 C C . GLN A 1 85 ? 26.107 -5.640 -12.008 1.00 45.97 85 GLN A C 1
ATOM 735 O O . GLN A 1 85 ? 26.707 -4.780 -11.363 1.00 45.97 85 GLN A O 1
ATOM 740 N N . LYS A 1 86 ? 26.519 -6.912 -12.074 1.00 42.47 86 LYS A N 1
ATOM 741 C CA . LYS A 1 86 ? 27.892 -7.258 -11.723 1.00 42.47 86 LYS A CA 1
ATOM 742 C C . LYS A 1 86 ? 28.763 -6.285 -12.521 1.00 42.47 86 LYS A C 1
ATOM 744 O O . LYS A 1 86 ? 28.519 -6.176 -13.725 1.00 42.47 86 LYS A O 1
ATOM 749 N N . PRO A 1 87 ? 29.704 -5.551 -11.904 1.00 44.88 87 PRO A N 1
ATOM 750 C CA . PRO A 1 87 ? 30.690 -4.834 -12.686 1.00 44.88 87 PRO A CA 1
ATOM 751 C C . PRO A 1 87 ? 31.396 -5.884 -13.545 1.00 44.88 87 PRO A C 1
ATOM 753 O O . PRO A 1 87 ? 32.103 -6.754 -13.037 1.00 44.88 87 PRO A O 1
ATOM 756 N N . ASP A 1 88 ? 31.087 -5.870 -14.837 1.00 53.31 88 ASP A N 1
ATOM 757 C CA . ASP A 1 88 ? 31.711 -6.708 -15.845 1.00 53.31 88 ASP A CA 1
ATOM 758 C C . ASP A 1 88 ? 33.137 -6.178 -15.993 1.00 53.31 88 ASP A C 1
ATOM 760 O O . ASP A 1 88 ? 33.376 -5.137 -16.607 1.00 53.31 88 ASP A O 1
ATOM 764 N N . GLY A 1 89 ? 34.061 -6.780 -15.248 1.00 55.72 89 GLY A N 1
ATOM 765 C CA . GLY A 1 89 ? 35.360 -6.160 -15.033 1.00 55.72 89 GLY A CA 1
ATOM 766 C C . GLY A 1 89 ? 36.379 -6.990 -14.272 1.00 55.72 89 GLY A C 1
ATOM 767 O O . GLY A 1 89 ? 37.266 -6.399 -13.673 1.00 55.72 89 GLY A O 1
ATOM 768 N N . THR A 1 90 ? 36.303 -8.323 -14.315 1.00 48.84 90 THR A N 1
ATOM 769 C CA . THR A 1 90 ? 37.493 -9.152 -14.073 1.00 48.84 90 THR A CA 1
ATOM 770 C C . THR A 1 90 ? 37.452 -10.361 -14.999 1.00 48.84 90 THR A C 1
ATOM 772 O O . THR A 1 90 ? 36.819 -11.373 -14.705 1.00 48.84 90 THR A O 1
ATOM 775 N N . GLN A 1 91 ? 38.137 -10.252 -16.139 1.00 54.06 91 GLN A N 1
ATOM 776 C CA . GLN A 1 91 ? 38.620 -11.421 -16.866 1.00 54.06 91 GLN A CA 1
ATOM 777 C C . GLN A 1 91 ? 39.637 -12.135 -15.965 1.00 54.06 91 GLN A C 1
ATOM 779 O O . GLN A 1 91 ? 40.811 -11.781 -15.948 1.00 54.06 91 GLN A O 1
ATOM 784 N N . SER A 1 92 ? 39.190 -13.115 -15.184 1.00 50.31 92 SER A N 1
ATOM 785 C CA . SER A 1 92 ? 40.099 -14.100 -14.603 1.00 50.31 92 SER A CA 1
ATOM 786 C C . SER A 1 92 ? 40.406 -15.137 -15.675 1.00 50.31 92 SER A C 1
ATOM 788 O O . SER A 1 92 ? 39.606 -16.024 -15.954 1.00 50.31 92 SER A O 1
ATOM 790 N N . GLU A 1 93 ? 41.522 -14.868 -16.344 1.00 53.66 93 GLU A N 1
ATOM 791 C CA . GLU A 1 93 ? 42.543 -15.782 -16.857 1.00 53.66 93 GLU A CA 1
ATOM 792 C C . GLU A 1 93 ? 42.110 -17.222 -17.201 1.00 53.66 93 GLU A C 1
ATOM 794 O O . GLU A 1 93 ? 41.657 -18.016 -16.380 1.00 53.66 93 GLU A O 1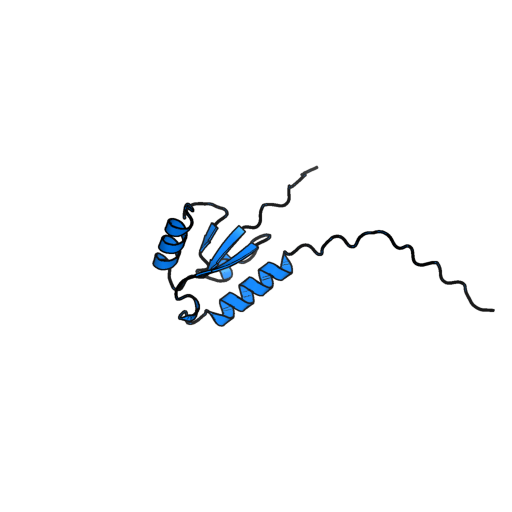
ATOM 799 N N . THR A 1 94 ? 42.330 -17.540 -18.476 1.00 61.19 94 THR A N 1
ATOM 800 C CA . THR A 1 94 ? 42.271 -18.849 -19.136 1.00 61.19 94 THR A CA 1
ATOM 801 C C . THR A 1 94 ? 42.889 -20.008 -18.338 1.00 61.19 94 THR A C 1
ATOM 803 O O . THR A 1 94 ? 43.921 -19.822 -17.694 1.00 61.19 94 THR A O 1
ATOM 806 N N . PRO A 1 95 ? 42.355 -21.239 -18.472 1.00 60.97 95 PRO A N 1
ATOM 807 C CA . PRO A 1 95 ? 42.977 -22.431 -17.916 1.00 60.97 95 PRO A CA 1
ATOM 808 C C . PRO A 1 95 ? 44.152 -22.852 -18.808 1.00 60.97 95 PRO A C 1
ATOM 810 O O . PRO A 1 95 ? 43.949 -23.227 -19.964 1.00 60.97 95 PRO A O 1
ATOM 813 N N . SER A 1 96 ? 45.376 -22.811 -18.284 1.00 55.81 96 SER A N 1
ATOM 814 C CA . SER A 1 96 ? 46.499 -23.497 -18.926 1.00 55.81 96 SER A CA 1
ATOM 815 C C . SER A 1 96 ? 46.594 -24.924 -18.401 1.00 55.81 96 SER A C 1
ATOM 817 O O . SER A 1 96 ? 46.837 -25.176 -17.224 1.00 55.81 96 SER A O 1
ATOM 819 N N . LEU A 1 97 ? 46.317 -25.807 -19.352 1.00 64.12 97 LEU A N 1
ATOM 820 C CA . LEU A 1 97 ? 46.396 -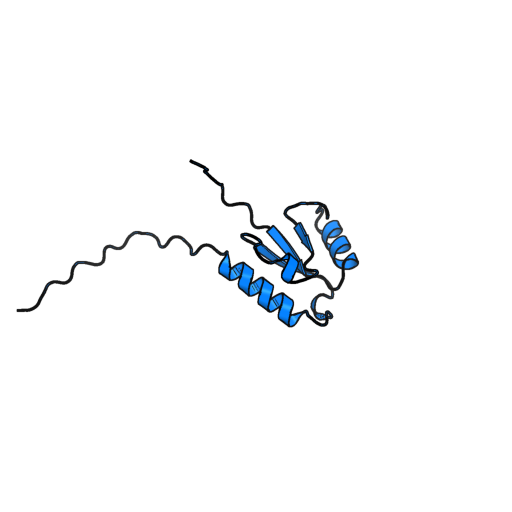27.256 -19.397 1.00 64.12 97 LEU A CA 1
ATOM 821 C C . LEU A 1 97 ? 47.725 -27.824 -18.862 1.00 64.12 97 LEU A C 1
ATOM 823 O O . LEU A 1 97 ? 48.780 -27.206 -18.990 1.00 64.12 97 LEU A O 1
ATOM 827 N N . GLU A 1 98 ? 47.621 -29.034 -18.315 1.00 54.66 98 GLU A N 1
ATOM 828 C CA . GLU A 1 98 ? 48.685 -29.941 -17.876 1.00 54.66 98 GLU A CA 1
ATOM 829 C C . GLU A 1 98 ? 49.885 -30.049 -18.834 1.00 54.66 98 GLU A C 1
ATOM 831 O O . GLU A 1 98 ? 49.718 -30.096 -20.055 1.00 54.66 98 GLU A O 1
ATOM 836 N N . THR A 1 99 ? 51.083 -30.233 -18.269 1.00 57.53 99 THR A N 1
ATOM 837 C CA . THR A 1 99 ? 52.049 -31.265 -18.697 1.00 57.53 99 THR A CA 1
ATOM 838 C C . THR A 1 99 ? 52.901 -31.685 -17.504 1.00 57.53 99 THR A C 1
ATOM 840 O O . THR A 1 99 ? 53.353 -30.780 -16.766 1.00 57.53 99 THR A O 1
#

pLDDT: mean 80.39, std 17.55, range [39.91, 97.31]

Secondary structure (DSSP, 8-state):
------PPPEEEEEESSHHHHHHHHHHTT--TT-TTEEE---GGGGTT--SEEEEEETTGGGSTTHHHHHHHHHHHHHHHS------------------

Foldseek 3Di:
DPPPDQDPAQEEEQEQDVVQVVVVCVVVVHDPPPPSYHYLPDLVVVPPRAAHDYDYTDVSVVDPCSVVSVVSNVVSNVVRPDPDPDPPDDPDDDDDDDD